Protein AF-A0A1E1F573-F1 (afdb_monomer)

Structure (mmCIF, N/CA/C/O backbone):
data_AF-A0A1E1F573-F1
#
_entry.id   AF-A0A1E1F573-F1
#
loop_
_atom_site.group_PDB
_atom_site.id
_atom_site.type_symbol
_atom_site.label_atom_id
_atom_site.label_alt_id
_atom_site.label_comp_id
_atom_site.label_asym_id
_atom_site.label_entity_id
_atom_site.label_seq_id
_atom_site.pdbx_PDB_ins_code
_atom_site.Cartn_x
_atom_site.Cartn_y
_atom_site.Cartn_z
_atom_site.occupancy
_atom_site.B_iso_or_equiv
_atom_site.auth_seq_id
_atom_site.auth_comp_id
_atom_site.auth_asym_id
_atom_site.auth_atom_id
_atom_site.pdbx_PDB_model_num
ATOM 1 N N . MET A 1 1 ? -16.564 -33.283 19.453 1.00 33.72 1 MET A N 1
ATOM 2 C CA . MET A 1 1 ? -17.433 -32.110 19.234 1.00 33.72 1 MET A CA 1
ATOM 3 C C . MET A 1 1 ? -16.568 -30.907 18.906 1.00 33.72 1 MET A C 1
ATOM 5 O O . MET A 1 1 ? -15.813 -30.477 19.761 1.00 33.72 1 MET A O 1
ATOM 9 N N . ALA A 1 2 ? -16.655 -30.394 17.681 1.00 28.02 2 ALA A N 1
ATOM 10 C CA . ALA A 1 2 ? -16.156 -29.069 17.325 1.00 28.02 2 ALA A CA 1
ATOM 11 C C . ALA A 1 2 ? -17.206 -28.445 16.401 1.00 28.02 2 ALA A C 1
ATOM 13 O O . ALA A 1 2 ? -17.352 -28.827 15.241 1.00 28.02 2 ALA A O 1
ATOM 14 N N . THR A 1 3 ? -18.026 -27.571 16.973 1.00 26.84 3 THR A N 1
ATOM 15 C CA . THR A 1 3 ? -19.117 -26.887 16.281 1.00 26.84 3 THR A CA 1
ATOM 16 C C . THR A 1 3 ? -18.515 -25.861 15.330 1.00 26.84 3 THR A C 1
ATOM 18 O O . THR A 1 3 ? -17.993 -24.832 15.757 1.00 26.84 3 THR A O 1
ATOM 21 N N . ILE A 1 4 ? -18.566 -26.146 14.029 1.00 36.62 4 ILE A N 1
ATOM 22 C CA . ILE A 1 4 ? -18.167 -25.206 12.981 1.00 36.62 4 ILE A CA 1
ATOM 23 C C . ILE A 1 4 ? -19.230 -24.105 12.925 1.00 36.62 4 ILE A C 1
ATOM 25 O O . ILE A 1 4 ? -20.265 -24.223 12.267 1.00 36.62 4 ILE A O 1
ATOM 29 N N . GLN A 1 5 ? -18.975 -23.019 13.653 1.00 33.78 5 GLN A N 1
ATOM 30 C CA . GLN A 1 5 ? -19.749 -21.789 13.582 1.00 33.78 5 GLN A CA 1
ATOM 31 C C . GLN A 1 5 ? -19.564 -21.200 12.174 1.00 33.78 5 GLN A C 1
ATOM 33 O O . GLN A 1 5 ? -18.527 -20.606 11.873 1.00 33.78 5 GLN A O 1
ATOM 38 N N . LYS A 1 6 ? -20.562 -21.353 11.291 1.00 37.41 6 LYS A N 1
ATOM 39 C CA . LYS A 1 6 ? -20.643 -20.625 10.013 1.00 37.41 6 LYS A CA 1
ATOM 40 C C . LYS A 1 6 ? -20.713 -19.121 10.303 1.00 37.41 6 LYS A C 1
ATOM 42 O O . LYS A 1 6 ? -21.791 -18.530 10.342 1.00 37.41 6 LYS A O 1
ATOM 47 N N . ARG A 1 7 ? -19.560 -18.474 10.496 1.00 38.72 7 ARG A N 1
ATOM 48 C CA . ARG A 1 7 ? -19.454 -17.025 10.334 1.00 38.72 7 ARG A CA 1
ATOM 49 C C . ARG A 1 7 ? -19.804 -16.753 8.877 1.00 38.72 7 ARG A C 1
ATOM 51 O O . ARG A 1 7 ? -19.128 -17.254 7.983 1.00 38.72 7 ARG A O 1
ATOM 58 N N . LYS A 1 8 ? -20.900 -16.029 8.638 1.00 38.41 8 LYS A N 1
ATOM 59 C CA . LYS A 1 8 ? -21.255 -15.484 7.324 1.00 38.41 8 LYS A CA 1
ATOM 60 C C . LYS A 1 8 ? -20.076 -14.620 6.860 1.00 38.41 8 LYS A C 1
ATOM 62 O O . LYS A 1 8 ? -20.028 -13.442 7.199 1.00 38.41 8 LYS A O 1
ATOM 67 N N . LYS A 1 9 ? -19.086 -15.208 6.180 1.00 42.34 9 LYS A N 1
ATOM 68 C CA . LYS A 1 9 ? -17.946 -14.470 5.635 1.00 42.34 9 LYS A CA 1
ATOM 69 C C . LYS A 1 9 ? -18.492 -13.590 4.523 1.00 42.34 9 LYS A C 1
ATOM 71 O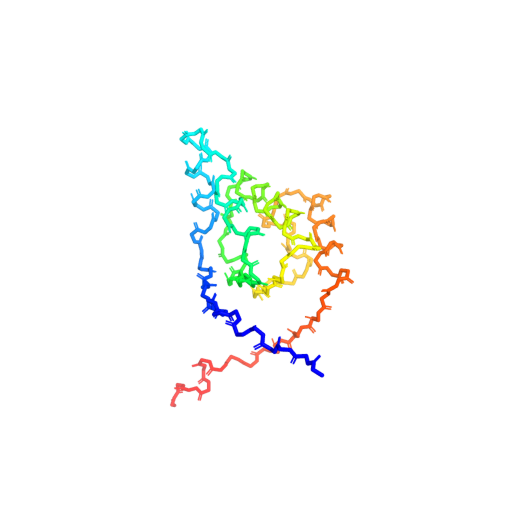 O . LYS A 1 9 ? -18.783 -14.059 3.424 1.00 42.34 9 LYS A O 1
ATOM 76 N N . ALA A 1 10 ? -18.725 -12.327 4.854 1.00 40.03 10 ALA A N 1
ATOM 77 C CA . ALA A 1 10 ? -19.031 -11.291 3.892 1.00 40.03 10 ALA A CA 1
ATOM 78 C C . ALA A 1 10 ? -17.757 -11.039 3.076 1.00 40.03 10 ALA A C 1
ATOM 80 O O . ALA A 1 10 ? -16.985 -10.133 3.367 1.00 40.03 10 ALA A O 1
ATOM 81 N N . TRP A 1 11 ? -17.504 -11.879 2.074 1.00 43.09 11 TRP A N 1
ATOM 82 C CA . TRP A 1 11 ? -16.448 -11.637 1.101 1.00 43.09 11 TRP A CA 1
ATOM 83 C C . TRP A 1 11 ? -16.909 -10.511 0.180 1.00 43.09 11 TRP A C 1
ATOM 85 O O . TRP A 1 11 ? -17.552 -10.746 -0.842 1.00 43.09 11 TRP A O 1
ATOM 95 N N . ARG A 1 12 ? -16.668 -9.261 0.572 1.00 40.84 12 ARG A N 1
ATOM 96 C CA . ARG A 1 12 ? -16.863 -8.126 -0.330 1.00 40.84 12 ARG A CA 1
ATOM 97 C C . ARG A 1 12 ? -16.030 -6.943 0.124 1.00 40.84 12 ARG A C 1
ATOM 99 O O . ARG A 1 12 ? -16.387 -6.356 1.131 1.00 40.84 12 ARG A O 1
ATOM 106 N N . VAL A 1 13 ? -15.005 -6.583 -0.655 1.00 45.28 13 VAL A N 1
ATOM 107 C CA . VAL A 1 13 ? -14.796 -5.244 -1.249 1.00 45.28 13 VAL A CA 1
ATOM 108 C C . VAL A 1 13 ? -13.729 -5.356 -2.357 1.00 45.28 13 VAL A C 1
ATOM 110 O O . VAL A 1 13 ? -12.594 -5.738 -2.095 1.00 45.28 13 VAL A O 1
ATOM 113 N N . GLN A 1 14 ? -14.094 -4.974 -3.588 1.00 43.16 14 GLN A N 1
ATOM 114 C CA . GLN A 1 14 ? -13.154 -4.547 -4.634 1.00 43.16 14 GLN A CA 1
ATOM 115 C C . GLN A 1 14 ? -12.726 -3.107 -4.342 1.00 43.16 14 GLN A C 1
ATOM 117 O O . GLN A 1 14 ? -13.587 -2.221 -4.285 1.00 43.16 14 GLN A O 1
ATOM 122 N N . VAL A 1 15 ? -11.425 -2.844 -4.203 1.00 46.31 15 VAL A N 1
ATOM 123 C CA . VAL A 1 15 ? -10.917 -1.473 -4.102 1.00 46.31 15 VAL A CA 1
ATOM 124 C C . VAL A 1 15 ? -10.392 -1.030 -5.462 1.00 46.31 15 VAL A C 1
ATOM 126 O O . VAL A 1 15 ? -9.253 -1.288 -5.827 1.00 46.31 15 VAL A O 1
ATOM 129 N N . ARG A 1 16 ? -11.242 -0.312 -6.204 1.00 57.25 16 ARG A N 1
ATOM 130 C CA . ARG A 1 16 ? -10.804 0.546 -7.317 1.00 57.25 16 ARG A CA 1
ATOM 131 C C . ARG A 1 16 ? -10.199 1.845 -6.781 1.00 57.25 16 ARG A C 1
ATOM 133 O O . ARG A 1 16 ? -10.562 2.247 -5.676 1.00 57.25 16 ARG A O 1
ATOM 140 N N . ARG A 1 17 ? -9.408 2.532 -7.628 1.00 54.12 17 ARG A N 1
ATOM 141 C CA . ARG A 1 17 ? -8.872 3.929 -7.618 1.00 54.12 17 ARG A CA 1
ATOM 142 C C . ARG A 1 17 ? -9.342 4.949 -6.550 1.00 54.12 17 ARG A C 1
ATOM 144 O O . ARG A 1 17 ? -8.611 5.881 -6.249 1.00 54.12 17 ARG A O 1
ATOM 151 N N . LYS A 1 18 ? -10.540 4.823 -5.976 1.00 63.59 18 LYS A N 1
ATOM 152 C CA . LYS A 1 18 ? -11.182 5.760 -5.041 1.00 63.59 18 LYS A CA 1
ATOM 153 C C . LYS A 1 18 ? -10.717 5.689 -3.579 1.00 63.59 18 LYS A C 1
ATOM 155 O O . LYS A 1 18 ? -11.158 6.543 -2.817 1.00 63.59 18 LYS A O 1
ATOM 160 N N . VAL A 1 19 ? -9.896 4.725 -3.138 1.00 72.88 19 VAL A N 1
ATOM 161 C CA . VAL A 1 19 ? -9.491 4.683 -1.710 1.00 72.88 19 VAL A CA 1
ATOM 162 C C . VAL A 1 19 ? -8.651 5.887 -1.322 1.00 72.88 19 VAL A C 1
ATOM 164 O O . VAL A 1 19 ? -8.958 6.511 -0.313 1.00 72.88 19 VAL A O 1
ATOM 167 N N . VAL A 1 20 ? -7.673 6.273 -2.141 1.00 73.31 20 VAL A N 1
ATOM 168 C CA . VAL A 1 20 ? -6.851 7.453 -1.849 1.00 73.31 20 VAL A CA 1
ATOM 169 C C . VAL A 1 20 ? -7.709 8.718 -1.848 1.00 73.31 20 VAL A C 1
ATOM 171 O O . VAL A 1 20 ? -7.708 9.444 -0.862 1.00 73.31 20 VAL A O 1
ATOM 174 N N . THR A 1 21 ? -8.562 8.901 -2.861 1.00 75.06 21 THR A N 1
ATOM 175 C CA . THR A 1 21 ? -9.515 10.023 -2.912 1.00 75.06 21 THR A CA 1
ATOM 176 C C . THR A 1 21 ? -10.437 10.066 -1.690 1.00 75.06 21 THR A C 1
ATOM 178 O O . THR A 1 21 ? -10.735 11.135 -1.172 1.00 75.06 21 THR A O 1
ATOM 181 N N . ARG A 1 22 ? -10.896 8.909 -1.198 1.00 76.81 22 ARG A N 1
ATOM 182 C CA . ARG A 1 22 ? -11.771 8.835 -0.021 1.00 76.81 22 ARG A CA 1
ATOM 183 C C . ARG A 1 22 ? -11.018 9.089 1.286 1.00 76.81 22 ARG A C 1
ATOM 185 O O . ARG A 1 22 ? -11.595 9.691 2.184 1.00 76.81 22 ARG A O 1
ATOM 192 N N . LEU A 1 23 ? -9.760 8.659 1.394 1.00 75.31 23 LEU A N 1
ATOM 193 C CA . LEU A 1 23 ? -8.888 8.987 2.527 1.00 75.31 23 LEU A CA 1
ATOM 194 C C . LEU A 1 23 ? -8.593 10.489 2.575 1.00 75.31 23 LEU A C 1
ATOM 196 O O . LEU A 1 23 ? -8.616 11.078 3.655 1.00 75.31 23 LEU A O 1
ATOM 200 N N . GLU A 1 24 ? -8.352 11.110 1.421 1.00 76.62 24 GLU A N 1
ATOM 201 C CA . GLU A 1 24 ? -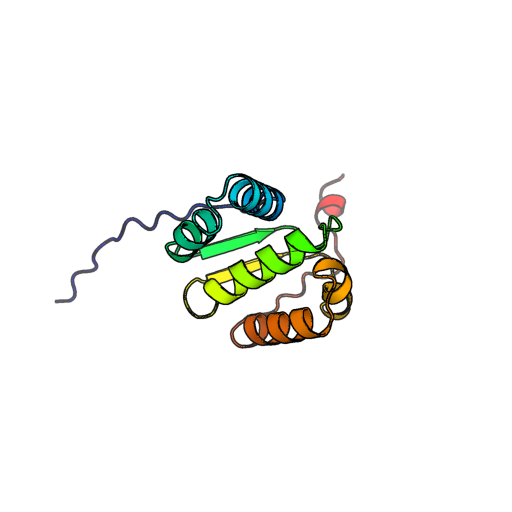8.153 12.557 1.309 1.00 76.62 24 GLU A CA 1
ATOM 202 C C . GLU A 1 24 ? -9.428 13.317 1.682 1.00 76.62 24 GLU A C 1
ATOM 204 O O . GLU A 1 24 ? -9.367 14.250 2.480 1.00 76.62 24 GLU A O 1
ATOM 209 N N . GLU A 1 25 ? -10.591 12.868 1.201 1.00 81.56 25 GLU A N 1
ATOM 210 C CA . GLU A 1 25 ? -11.883 13.453 1.566 1.00 81.56 25 GLU A CA 1
ATOM 211 C C . GLU A 1 2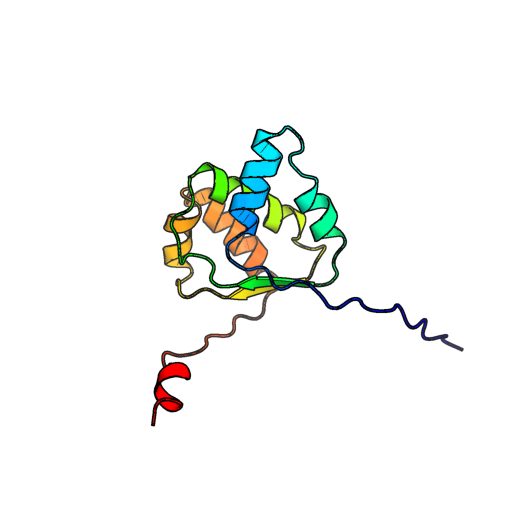5 ? -12.159 13.342 3.071 1.00 81.56 25 GLU A C 1
ATOM 213 O O . GLU A 1 25 ? -12.520 14.333 3.701 1.00 81.56 25 GLU A O 1
ATOM 218 N N . GLU A 1 26 ? -11.947 12.166 3.675 1.00 80.50 26 GLU A N 1
ATOM 219 C CA . GLU A 1 26 ? -12.119 11.970 5.122 1.00 80.50 26 GLU A CA 1
ATOM 220 C C . GLU A 1 26 ? -11.183 12.853 5.944 1.00 80.50 26 GLU A C 1
ATOM 222 O O . GLU A 1 26 ? -11.593 13.428 6.955 1.00 80.50 26 GLU A O 1
ATOM 227 N N . THR A 1 27 ? -9.932 12.967 5.505 1.00 78.81 27 THR A N 1
ATOM 228 C CA . THR A 1 27 ? -8.950 13.848 6.139 1.00 78.81 27 THR A CA 1
ATOM 229 C C . THR A 1 27 ? -9.396 15.306 6.034 1.00 78.81 27 THR A C 1
ATOM 231 O O . THR A 1 27 ? -9.350 16.027 7.029 1.00 78.81 27 THR A O 1
ATOM 234 N N . ARG A 1 28 ? -9.919 15.724 4.874 1.00 79.00 28 ARG A N 1
ATOM 235 C CA . ARG A 1 28 ? -10.419 17.085 4.630 1.00 79.00 28 ARG A CA 1
ATOM 236 C C . ARG A 1 28 ? -11.622 17.450 5.503 1.00 79.00 28 ARG A C 1
ATOM 238 O O . ARG A 1 28 ? -11.700 18.579 5.972 1.00 79.00 28 ARG A O 1
ATOM 245 N N . ILE A 1 29 ? -12.537 16.512 5.754 1.00 82.94 29 ILE A N 1
ATOM 246 C CA . ILE A 1 29 ? -13.715 16.723 6.621 1.00 82.94 29 ILE A CA 1
ATOM 247 C C . ILE A 1 29 ? -13.424 16.503 8.120 1.00 82.94 29 ILE A C 1
ATOM 249 O O . ILE A 1 29 ? -14.356 16.470 8.923 1.00 82.94 29 ILE A O 1
ATOM 253 N N . GLY A 1 30 ? -12.158 16.292 8.508 1.00 77.00 30 GLY A N 1
ATOM 254 C CA . GLY A 1 30 ? -11.751 16.070 9.901 1.00 77.00 30 GLY A CA 1
ATOM 255 C C . GLY A 1 30 ? -12.144 14.704 10.482 1.00 77.00 30 GLY A C 1
ATOM 256 O O . GLY A 1 30 ? -12.035 14.497 11.686 1.00 77.00 30 GLY A O 1
ATOM 257 N N . LYS A 1 31 ? -12.588 13.752 9.648 1.00 75.69 31 LYS A N 1
ATOM 258 C CA . LYS A 1 31 ? -12.966 12.378 10.046 1.00 75.69 31 LYS A CA 1
ATOM 259 C C . LYS A 1 31 ? -11.911 11.337 9.663 1.00 75.69 31 LYS A C 1
ATOM 261 O O . LYS A 1 31 ? -12.235 10.159 9.473 1.00 75.69 31 LYS A O 1
ATOM 266 N N . GLY A 1 32 ? -10.659 11.776 9.534 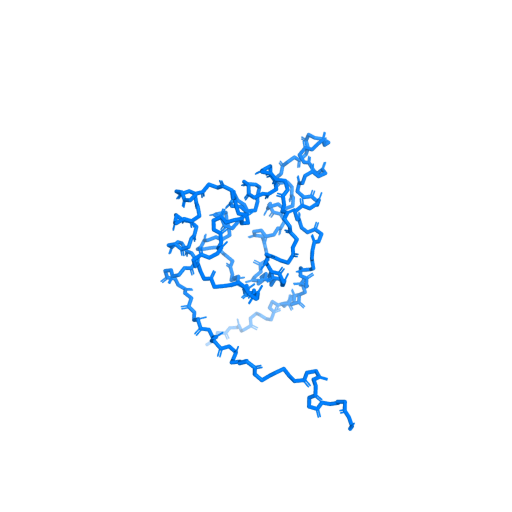1.00 75.44 32 GLY A N 1
ATOM 267 C CA . GLY A 1 32 ? -9.536 10.938 9.135 1.00 75.44 32 GLY A CA 1
ATOM 268 C C . GLY A 1 32 ? -9.450 9.657 9.968 1.00 75.44 32 GLY A C 1
ATOM 269 O O . GLY A 1 32 ? -9.513 9.684 11.194 1.00 75.44 32 GLY A O 1
ATOM 270 N N . GLY A 1 33 ? -9.319 8.518 9.288 1.00 75.12 33 GLY A N 1
ATOM 271 C CA . GLY A 1 33 ? -9.138 7.214 9.929 1.00 75.12 33 GLY A CA 1
ATOM 272 C C . GLY A 1 33 ? -10.413 6.391 10.118 1.00 75.12 33 GLY A C 1
ATOM 273 O O . GLY A 1 33 ? -10.299 5.226 10.502 1.00 75.12 33 GLY A O 1
ATOM 274 N N . THR A 1 34 ? -11.594 6.922 9.785 1.00 81.75 34 THR A N 1
ATOM 275 C CA . THR A 1 34 ? -12.849 6.149 9.801 1.00 81.75 34 THR A CA 1
ATOM 276 C C . THR A 1 34 ? -12.789 5.006 8.790 1.00 81.75 34 THR A C 1
ATOM 278 O O . THR A 1 34 ? -13.051 3.853 9.141 1.00 81.75 34 THR A O 1
ATOM 281 N N . LEU A 1 3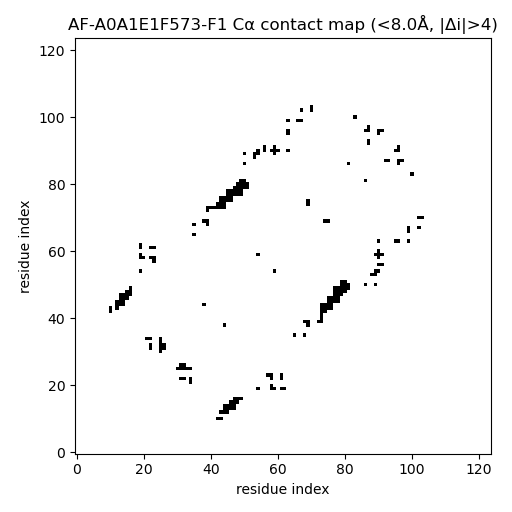5 ? -12.354 5.291 7.560 1.00 79.81 35 LEU A N 1
ATOM 282 C CA . LEU A 1 35 ? -12.166 4.282 6.525 1.00 79.81 35 LEU A CA 1
ATOM 283 C C . LEU A 1 35 ? -11.101 3.261 6.924 1.00 79.81 35 LEU A C 1
ATOM 285 O O . LEU A 1 35 ? -11.319 2.067 6.758 1.00 79.81 35 LEU A O 1
ATOM 289 N N . ALA A 1 36 ? -9.980 3.703 7.500 1.00 79.38 36 ALA A N 1
ATOM 290 C CA . ALA A 1 36 ? -8.941 2.789 7.970 1.00 79.38 36 ALA A CA 1
ATOM 291 C C . ALA A 1 36 ? -9.476 1.837 9.051 1.00 79.38 36 ALA A C 1
ATOM 293 O O . ALA A 1 36 ? -9.261 0.634 8.963 1.00 79.38 36 ALA A O 1
ATOM 294 N N . ALA A 1 37 ? -10.242 2.348 10.021 1.00 81.81 37 ALA A N 1
ATOM 295 C CA . ALA A 1 37 ? -10.867 1.528 11.056 1.00 81.81 37 ALA A CA 1
ATOM 296 C C . ALA A 1 37 ? -11.911 0.553 10.489 1.00 81.81 37 ALA A C 1
ATOM 298 O O . ALA A 1 37 ? -12.020 -0.573 10.968 1.00 81.81 37 ALA A O 1
ATOM 299 N N . GLN A 1 38 ? -12.672 0.957 9.467 1.00 81.62 38 GLN A N 1
ATOM 300 C CA . GLN A 1 38 ? -13.601 0.064 8.770 1.00 81.62 38 GLN A CA 1
ATOM 301 C C . GLN A 1 38 ? -12.862 -1.044 8.017 1.00 81.62 38 GLN A C 1
ATOM 303 O O . GLN A 1 38 ? -13.238 -2.209 8.125 1.00 81.62 38 GLN A O 1
ATOM 308 N N . LEU A 1 39 ? -11.802 -0.687 7.290 1.00 80.31 39 LEU A N 1
ATOM 309 C CA . LEU A 1 39 ? -10.995 -1.617 6.506 1.00 80.31 39 LEU A CA 1
ATOM 310 C C . LEU A 1 39 ? -10.258 -2.622 7.401 1.00 80.31 39 LEU A C 1
ATOM 312 O O . LEU A 1 39 ? -10.289 -3.810 7.108 1.00 80.31 39 LEU A O 1
ATOM 316 N N . SER A 1 40 ? -9.711 -2.201 8.545 1.00 81.12 40 SER A N 1
ATOM 317 C CA . SER A 1 40 ? -9.075 -3.108 9.517 1.00 81.12 40 SER A CA 1
ATOM 318 C C . SER A 1 40 ? -10.023 -4.142 10.143 1.00 81.12 40 SER A C 1
ATOM 320 O O . SER A 1 40 ? -9.559 -5.037 10.842 1.00 81.12 40 SER A O 1
ATOM 322 N N . ARG A 1 41 ? -11.345 -4.023 9.953 1.00 81.38 41 ARG A N 1
ATOM 323 C CA . ARG A 1 41 ? -12.332 -5.024 10.403 1.00 81.38 41 ARG A CA 1
ATOM 324 C C . ARG A 1 41 ? -12.678 -6.045 9.319 1.00 81.38 41 ARG A C 1
ATOM 326 O O . ARG A 1 41 ? -13.488 -6.932 9.580 1.00 81.38 41 ARG A O 1
ATOM 333 N N . LEU A 1 42 ? -12.135 -5.888 8.113 1.00 80.75 42 LEU A N 1
ATOM 334 C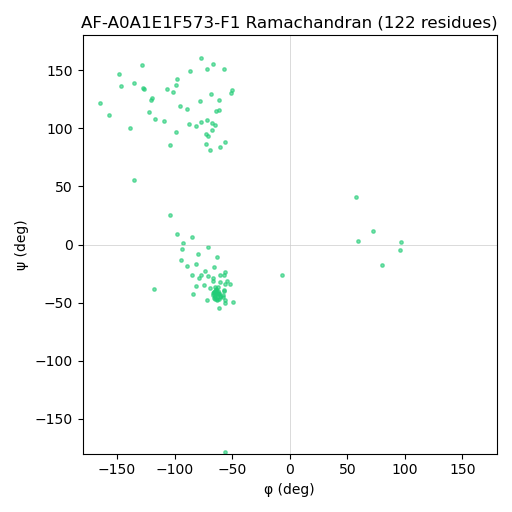 CA . LEU A 1 42 ? -12.330 -6.820 7.011 1.00 80.75 42 LEU A CA 1
ATOM 335 C C . LEU A 1 42 ? -11.297 -7.946 7.080 1.00 80.75 42 LEU A C 1
ATOM 337 O O . LEU A 1 42 ? -10.161 -7.738 7.504 1.00 80.75 42 LEU A O 1
ATOM 341 N N . ASP A 1 43 ? -11.702 -9.123 6.607 1.00 81.50 43 ASP A N 1
ATOM 342 C CA . ASP A 1 43 ? -10.824 -10.294 6.521 1.00 81.50 43 ASP A CA 1
ATOM 343 C C . ASP A 1 43 ? -9.878 -10.215 5.303 1.00 81.50 43 ASP A C 1
ATOM 345 O O . ASP A 1 43 ? -8.775 -10.755 5.336 1.00 81.50 43 ASP A O 1
ATOM 349 N N . LEU A 1 44 ? -10.302 -9.540 4.224 1.00 82.12 44 LEU A N 1
ATOM 350 C CA . LEU A 1 44 ? -9.562 -9.424 2.965 1.00 82.12 44 LEU A CA 1
ATOM 351 C C . LEU A 1 44 ? -9.800 -8.063 2.304 1.00 82.12 44 LEU A C 1
ATOM 353 O O . LEU A 1 44 ? -10.943 -7.613 2.182 1.00 82.12 44 LEU A O 1
ATOM 357 N N . ILE A 1 45 ? -8.725 -7.451 1.813 1.00 84.06 45 ILE A N 1
ATOM 358 C CA . ILE A 1 45 ? -8.743 -6.218 1.023 1.00 84.06 45 ILE A CA 1
ATOM 359 C C . ILE A 1 45 ? -7.969 -6.447 -0.273 1.00 84.06 45 ILE A C 1
ATOM 361 O O . ILE A 1 45 ? -6.871 -6.988 -0.250 1.00 84.06 45 ILE A O 1
ATOM 365 N N . VAL A 1 46 ? -8.525 -6.007 -1.402 1.00 83.50 46 VAL A N 1
ATOM 366 C CA . VAL A 1 46 ? -7.862 -6.082 -2.713 1.00 83.50 46 VAL A CA 1
ATOM 367 C C . VAL A 1 46 ? -7.632 -4.674 -3.236 1.00 83.50 46 VAL A C 1
ATOM 369 O O . VAL A 1 46 ? -8.603 -4.027 -3.618 1.00 83.50 46 VAL A O 1
ATOM 372 N N . LEU A 1 47 ? -6.380 -4.217 -3.244 1.00 81.75 47 LEU A N 1
ATOM 373 C CA . LEU A 1 47 ? -5.918 -2.965 -3.840 1.00 81.75 47 LEU A CA 1
ATOM 374 C C . LEU A 1 47 ? -5.584 -3.207 -5.314 1.00 81.75 47 LEU A C 1
ATOM 376 O O . LEU A 1 47 ? -4.558 -3.803 -5.626 1.00 81.75 47 LEU A O 1
ATOM 380 N N . ASP A 1 48 ? -6.461 -2.766 -6.210 1.00 81.12 48 ASP A N 1
ATOM 381 C CA . ASP A 1 48 ? -6.310 -2.986 -7.650 1.00 81.12 48 ASP A CA 1
ATOM 382 C C . ASP A 1 48 ? -5.690 -1.764 -8.358 1.00 81.12 48 ASP A C 1
ATOM 384 O O . ASP A 1 48 ? -6.023 -0.622 -8.024 1.00 81.12 48 ASP A O 1
ATOM 388 N N . GLU A 1 49 ? -4.831 -2.004 -9.353 1.00 78.06 49 GLU A N 1
ATOM 389 C CA . GLU A 1 49 ? -4.175 -0.992 -10.204 1.00 78.06 49 GLU A CA 1
ATOM 390 C C . GLU A 1 49 ? -3.336 0.046 -9.426 1.00 78.06 49 GLU A C 1
ATOM 392 O O . GLU A 1 49 ? -3.354 1.248 -9.728 1.00 78.06 49 GLU A O 1
ATOM 397 N N . LEU A 1 50 ? -2.587 -0.391 -8.407 1.00 77.81 50 LEU A N 1
ATOM 398 C CA . LEU A 1 50 ? -1.702 0.500 -7.656 1.00 77.81 50 LEU A CA 1
ATOM 399 C C . LEU A 1 50 ? -0.639 1.098 -8.590 1.00 77.81 50 LEU A C 1
ATOM 401 O O . LEU A 1 50 ? 0.112 0.362 -9.224 1.00 77.81 50 LEU A O 1
ATOM 405 N N . GLY A 1 51 ? -0.558 2.431 -8.642 1.00 68.88 51 GLY A N 1
ATOM 406 C CA . GLY A 1 51 ? 0.467 3.142 -9.411 1.00 68.88 51 GLY A CA 1
ATOM 407 C C . GLY A 1 51 ? 0.062 3.624 -10.807 1.00 68.88 51 GLY A C 1
ATOM 408 O O . GLY A 1 51 ? 0.870 4.254 -11.478 1.00 68.88 51 GLY A O 1
ATOM 409 N N . TYR A 1 52 ? -1.188 3.416 -11.234 1.00 64.88 52 TYR A N 1
ATOM 410 C CA . TYR A 1 52 ? -1.656 3.902 -12.542 1.00 64.88 52 TYR A CA 1
ATOM 411 C C . TYR A 1 52 ? -1.881 5.429 -12.610 1.00 64.88 52 TYR A C 1
ATOM 413 O O . TYR A 1 52 ? -1.871 6.016 -13.689 1.00 64.88 52 TYR A O 1
ATOM 421 N N . LEU A 1 53 ? -2.107 6.096 -11.472 1.00 58.16 53 LEU A N 1
ATOM 422 C CA . LEU A 1 53 ? -2.255 7.553 -11.391 1.00 58.16 53 LEU A CA 1
ATOM 423 C C . LEU A 1 53 ? -1.284 8.111 -10.346 1.00 58.16 53 LEU A C 1
ATOM 425 O O . LEU A 1 53 ? -1.239 7.568 -9.239 1.00 58.16 53 LEU A O 1
ATOM 429 N N . PRO A 1 54 ? -0.548 9.197 -10.649 1.00 58.66 54 PRO A N 1
ATOM 430 C CA . PRO A 1 54 ? 0.285 9.860 -9.659 1.00 58.66 54 PRO A CA 1
ATOM 431 C C . PRO A 1 54 ? -0.623 10.430 -8.567 1.00 58.66 54 PRO A C 1
ATOM 433 O O . PRO A 1 54 ? -1.457 11.302 -8.820 1.00 58.66 54 PRO A O 1
ATOM 436 N N . PHE A 1 55 ? -0.500 9.906 -7.349 1.00 64.12 55 PHE A N 1
ATOM 437 C CA . PHE A 1 55 ? -1.189 10.479 -6.201 1.00 64.12 55 PHE A CA 1
ATOM 438 C C . PHE A 1 55 ? -0.535 11.813 -5.829 1.00 64.12 55 PHE A C 1
ATOM 440 O O . PHE A 1 55 ? 0.670 12.004 -6.003 1.00 64.12 55 PHE A O 1
ATOM 447 N N . ALA A 1 56 ? -1.313 12.735 -5.259 1.00 67.50 56 ALA A N 1
ATOM 448 C CA . ALA A 1 56 ? -0.715 13.830 -4.507 1.00 67.50 56 ALA A CA 1
ATOM 449 C C . ALA A 1 56 ? 0.151 13.240 -3.377 1.00 67.50 56 ALA A C 1
ATOM 451 O O . ALA A 1 56 ? -0.148 12.161 -2.858 1.00 67.50 56 ALA A O 1
ATOM 452 N N . ARG A 1 57 ? 1.214 13.942 -2.960 1.00 70.69 57 ARG A N 1
ATOM 453 C CA . ARG A 1 57 ? 2.116 13.474 -1.885 1.00 70.69 57 ARG A CA 1
ATOM 454 C C . ARG A 1 57 ? 1.345 13.083 -0.608 1.00 70.69 57 ARG A C 1
ATOM 456 O O . ARG A 1 57 ? 1.713 12.120 0.059 1.00 70.69 57 ARG A O 1
ATOM 463 N N . SER A 1 58 ? 0.244 13.780 -0.316 1.00 75.31 58 SER A N 1
ATOM 464 C CA . SER A 1 58 ? -0.716 13.453 0.749 1.00 75.31 58 SER A CA 1
ATOM 465 C C . SER A 1 58 ? -1.328 12.059 0.602 1.00 75.31 58 SER A C 1
ATOM 467 O O . SER A 1 58 ? -1.402 11.301 1.568 1.00 75.31 58 SER A O 1
ATOM 469 N N . GLY A 1 59 ? -1.743 11.696 -0.609 1.00 75.38 59 GLY A N 1
ATOM 470 C CA . GLY A 1 59 ? -2.382 10.423 -0.910 1.00 75.38 59 GLY A CA 1
ATOM 471 C C . GLY A 1 59 ? -1.462 9.223 -0.688 1.00 75.38 59 GLY A C 1
ATOM 472 O O . GLY A 1 59 ? -1.889 8.226 -0.104 1.00 75.38 59 GLY A O 1
ATOM 473 N N . GLY A 1 60 ? -0.185 9.346 -1.065 1.00 78.44 60 GLY A N 1
ATOM 474 C CA . GLY A 1 60 ? 0.834 8.323 -0.804 1.00 78.44 60 GLY A CA 1
ATOM 475 C C . GLY A 1 60 ? 1.031 8.061 0.693 1.00 78.44 60 GLY A C 1
ATOM 476 O O . GLY A 1 60 ? 1.007 6.912 1.133 1.00 78.44 60 GLY A O 1
ATOM 477 N N . GLN A 1 61 ? 1.124 9.122 1.501 1.00 81.75 61 GLN A N 1
ATOM 478 C CA . GLN A 1 61 ? 1.254 9.014 2.961 1.00 81.75 61 GLN A CA 1
ATOM 479 C C . GLN A 1 61 ? 0.020 8.379 3.620 1.00 81.75 61 GLN A C 1
ATOM 481 O O . GLN A 1 61 ? 0.147 7.552 4.526 1.00 81.75 61 GLN A O 1
ATOM 486 N N . LEU A 1 62 ? -1.182 8.728 3.154 1.00 81.69 62 LEU A N 1
ATOM 487 C CA . LEU A 1 62 ? -2.428 8.141 3.651 1.00 81.69 62 LEU A CA 1
ATOM 488 C C . LEU A 1 62 ? -2.522 6.649 3.316 1.00 81.69 62 LEU A C 1
ATOM 490 O O . LEU A 1 62 ? -2.919 5.850 4.167 1.00 81.69 62 LEU A O 1
ATOM 494 N N . LEU A 1 63 ? -2.119 6.262 2.105 1.00 80.81 63 LEU A N 1
ATOM 495 C CA . LEU A 1 63 ? -2.083 4.862 1.695 1.00 80.81 63 LEU A CA 1
ATOM 496 C C . LEU A 1 63 ? -1.040 4.066 2.489 1.00 80.81 63 LEU A C 1
ATOM 498 O O . LEU A 1 63 ? -1.336 2.965 2.950 1.00 80.81 63 LEU A O 1
ATOM 502 N N . PHE A 1 64 ? 0.142 4.643 2.718 1.00 83.88 64 PHE A N 1
ATOM 503 C CA . PHE A 1 64 ? 1.165 4.064 3.587 1.00 83.88 64 PHE A CA 1
ATOM 504 C C . PHE A 1 64 ? 0.623 3.793 4.994 1.00 83.88 64 PHE A C 1
ATOM 506 O O . PHE A 1 64 ? 0.784 2.693 5.530 1.00 83.88 64 PHE A O 1
ATOM 513 N N . HIS A 1 65 ? -0.058 4.777 5.587 1.00 84.50 65 HIS A N 1
ATOM 514 C CA . HIS A 1 65 ? -0.644 4.637 6.916 1.00 84.50 65 HIS A CA 1
ATOM 515 C C . HIS A 1 65 ? -1.741 3.565 6.950 1.00 84.50 65 HIS A C 1
ATOM 517 O O . HIS A 1 65 ? -1.824 2.797 7.909 1.00 84.50 65 HIS A O 1
ATOM 523 N N . LEU A 1 66 ? -2.564 3.488 5.899 1.00 84.94 66 LEU A N 1
ATOM 524 C CA . LEU A 1 66 ? -3.584 2.454 5.763 1.00 84.94 66 LEU A CA 1
ATOM 525 C C . LEU A 1 66 ? -2.953 1.059 5.718 1.00 84.94 66 LEU A C 1
ATOM 527 O O . LEU A 1 66 ? -3.302 0.222 6.543 1.00 84.94 66 LEU A O 1
ATOM 531 N N . ILE A 1 67 ? -2.012 0.810 4.805 1.00 84.94 67 ILE A N 1
ATOM 532 C CA . ILE A 1 67 ? -1.380 -0.511 4.662 1.00 84.94 67 ILE A CA 1
ATOM 533 C C . ILE A 1 67 ? -0.631 -0.889 5.944 1.00 84.94 67 ILE A C 1
ATOM 535 O O . ILE A 1 67 ? -0.768 -2.011 6.420 1.00 84.94 67 ILE A O 1
ATOM 539 N N . SER A 1 68 ? 0.061 0.063 6.575 1.00 85.69 68 SER A N 1
ATOM 540 C CA . SER A 1 68 ? 0.735 -0.166 7.861 1.00 85.69 68 SER A CA 1
ATOM 541 C C . SER A 1 68 ? -0.232 -0.564 8.983 1.00 85.69 68 SER A C 1
ATOM 543 O O . SER A 1 68 ? 0.141 -1.327 9.866 1.00 85.69 68 SER A O 1
ATOM 545 N N . LYS A 1 69 ? -1.480 -0.072 8.967 1.00 85.38 69 LYS A N 1
ATOM 546 C CA . LYS A 1 69 ? -2.531 -0.484 9.917 1.00 85.38 69 LYS A CA 1
ATOM 547 C C . LYS A 1 69 ? -3.144 -1.848 9.603 1.00 85.38 69 LYS A C 1
ATOM 549 O O . LYS A 1 69 ? -3.708 -2.469 10.503 1.00 85.38 69 LYS A O 1
ATOM 554 N N . LEU A 1 70 ? -3.114 -2.260 8.339 1.00 84.00 70 LEU A N 1
ATOM 555 C CA . LEU A 1 70 ? -3.635 -3.549 7.878 1.00 84.00 70 LEU A CA 1
ATOM 556 C C . LEU A 1 70 ? -2.608 -4.673 8.032 1.00 84.00 70 LEU A C 1
ATOM 558 O O . LEU A 1 70 ? -3.002 -5.827 8.189 1.00 84.00 70 LEU A O 1
ATOM 562 N N . TYR A 1 71 ? -1.319 -4.330 8.020 1.00 84.88 71 TYR A N 1
ATOM 563 C CA . TYR A 1 71 ? -0.215 -5.250 8.257 1.00 84.88 71 TYR A CA 1
ATOM 564 C C . TYR A 1 71 ? -0.446 -6.076 9.536 1.00 84.88 71 TYR A C 1
ATOM 566 O O . TYR A 1 71 ? -0.881 -5.541 10.558 1.00 84.88 71 TYR A O 1
ATOM 574 N N . GLU A 1 72 ? -0.231 -7.392 9.437 1.00 80.88 72 GLU A N 1
ATOM 575 C CA . GLU A 1 72 ? -0.486 -8.409 10.479 1.00 80.88 72 GLU A CA 1
ATOM 576 C C . GLU A 1 72 ? -1.939 -8.533 10.985 1.00 80.88 72 GLU A C 1
ATOM 578 O O . GLU A 1 72 ? -2.217 -9.339 11.873 1.00 80.88 72 GLU A O 1
ATOM 583 N N . ARG A 1 73 ? -2.898 -7.782 10.425 1.00 83.88 73 ARG A N 1
ATOM 584 C CA . ARG A 1 73 ? -4.310 -7.801 10.860 1.00 83.88 73 ARG A CA 1
ATOM 585 C C . ARG A 1 73 ? -5.285 -8.270 9.788 1.00 83.88 73 ARG A C 1
ATOM 587 O O . ARG A 1 73 ? -6.245 -8.964 10.111 1.00 83.88 73 ARG A O 1
ATOM 594 N N . THR A 1 74 ? -5.052 -7.892 8.535 1.00 83.44 74 THR A N 1
ATOM 595 C CA . THR A 1 74 ? -5.952 -8.150 7.405 1.00 83.44 74 THR A CA 1
ATOM 596 C C . THR A 1 74 ? -5.143 -8.648 6.213 1.00 83.44 74 THR A C 1
ATOM 598 O O . THR A 1 74 ? -4.082 -8.102 5.918 1.00 83.44 74 THR A O 1
ATOM 601 N N . SER A 1 75 ? -5.648 -9.649 5.487 1.00 85.31 75 SER A N 1
ATOM 602 C CA . SER A 1 75 ? -5.021 -10.078 4.235 1.00 85.31 75 SER A CA 1
ATOM 603 C C . SER A 1 75 ? -5.183 -8.994 3.169 1.00 85.31 75 SER A C 1
ATOM 605 O O . SER A 1 75 ? -6.293 -8.509 2.934 1.00 85.31 75 SER A O 1
ATOM 607 N N . VAL A 1 76 ? -4.087 -8.617 2.511 1.00 86.25 76 VAL A N 1
ATOM 608 C CA . VAL A 1 76 ? -4.086 -7.596 1.458 1.00 86.25 76 VAL A CA 1
ATOM 609 C C . VAL A 1 76 ? -3.567 -8.209 0.165 1.00 86.25 76 VAL A C 1
ATOM 611 O O . VAL A 1 76 ? -2.462 -8.736 0.127 1.00 86.25 76 VAL A O 1
ATOM 614 N N . ILE A 1 77 ? -4.359 -8.120 -0.898 1.00 87.50 77 ILE A N 1
ATOM 615 C CA . ILE A 1 77 ? -3.933 -8.423 -2.265 1.00 87.50 77 ILE A CA 1
ATOM 616 C C . ILE A 1 77 ? -3.664 -7.093 -2.953 1.00 87.50 77 ILE A C 1
ATOM 618 O O . ILE A 1 77 ? -4.504 -6.197 -2.893 1.00 87.50 77 ILE A O 1
ATOM 622 N N . ILE A 1 78 ? -2.514 -6.963 -3.604 1.00 85.75 78 ILE A N 1
ATOM 623 C CA . ILE A 1 78 ? -2.150 -5.772 -4.370 1.00 85.75 78 ILE A CA 1
ATOM 624 C C . ILE A 1 78 ? -1.924 -6.197 -5.814 1.00 85.75 78 ILE A C 1
ATOM 626 O O . ILE A 1 78 ? -1.130 -7.097 -6.070 1.00 85.75 78 ILE A O 1
ATOM 630 N N . THR A 1 79 ? -2.607 -5.549 -6.754 1.00 85.06 79 THR A N 1
ATOM 631 C CA . THR A 1 79 ? -2.282 -5.643 -8.179 1.00 85.06 79 THR A CA 1
ATOM 632 C C . THR A 1 79 ? -1.640 -4.326 -8.601 1.00 85.06 79 THR A C 1
ATOM 634 O O . THR A 1 79 ? -2.087 -3.232 -8.240 1.00 85.06 79 THR A O 1
ATOM 637 N N . THR A 1 80 ? -0.543 -4.417 -9.337 1.00 83.31 80 THR A N 1
ATOM 638 C CA . THR A 1 80 ? 0.181 -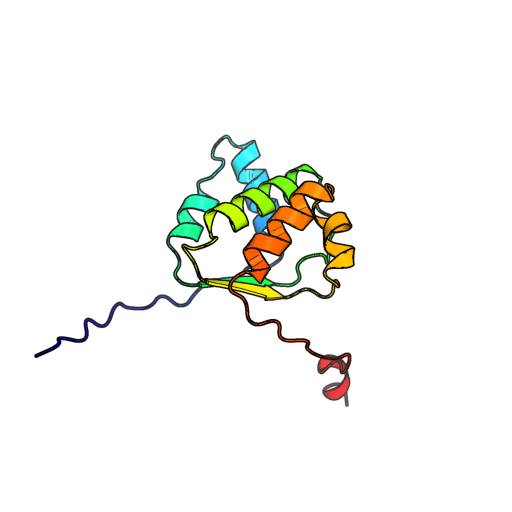3.257 -9.846 1.00 83.31 80 THR A CA 1
ATOM 639 C C . THR A 1 80 ? 0.817 -3.617 -11.176 1.00 83.31 80 THR A C 1
ATOM 641 O O . THR A 1 80 ? 1.192 -4.764 -11.404 1.00 83.31 80 THR A O 1
ATOM 644 N N . ASN A 1 81 ? 0.902 -2.635 -12.065 1.00 81.31 81 ASN A N 1
ATOM 645 C CA . ASN A 1 81 ? 1.689 -2.719 -13.290 1.00 81.31 81 ASN A CA 1
ATOM 646 C C . ASN A 1 81 ? 3.110 -2.164 -13.104 1.00 81.31 81 ASN A C 1
ATOM 648 O O . ASN A 1 81 ? 3.849 -2.091 -14.080 1.00 81.31 81 ASN A O 1
ATOM 652 N N . LEU A 1 82 ? 3.456 -1.722 -11.892 1.00 82.25 82 LEU A N 1
ATOM 653 C CA . LEU A 1 82 ? 4.750 -1.150 -11.559 1.00 82.25 82 LEU A CA 1
ATOM 654 C C . LEU A 1 82 ? 5.645 -2.196 -10.906 1.00 82.25 82 LEU A C 1
ATOM 656 O O . LEU A 1 82 ? 5.223 -2.908 -9.990 1.00 82.25 82 LEU A O 1
ATOM 660 N N . ALA A 1 83 ? 6.909 -2.221 -11.314 1.00 83.38 83 ALA A N 1
ATOM 661 C CA . ALA A 1 83 ? 7.925 -2.976 -10.599 1.00 83.38 83 ALA A CA 1
ATOM 662 C C . ALA A 1 83 ? 8.159 -2.362 -9.208 1.0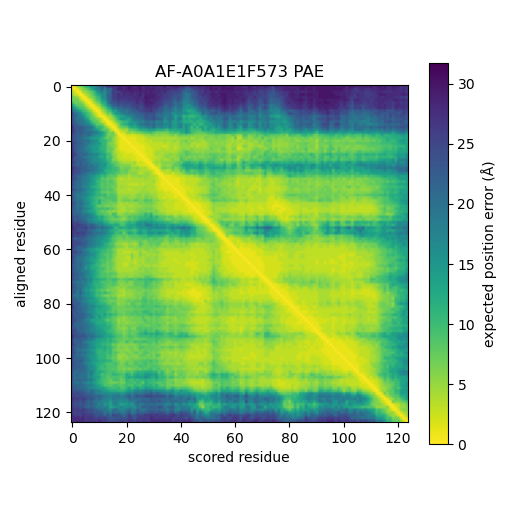0 83.38 83 ALA A C 1
ATOM 664 O O . ALA A 1 83 ? 7.976 -1.161 -9.007 1.00 83.38 83 ALA A O 1
ATOM 665 N N . PHE A 1 84 ? 8.640 -3.149 -8.240 1.00 83.00 84 PHE A N 1
ATOM 666 C CA . PHE A 1 84 ? 8.921 -2.646 -6.885 1.00 83.00 84 PHE A CA 1
ATOM 667 C C . PHE A 1 84 ? 9.859 -1.425 -6.863 1.00 83.00 84 PHE A C 1
ATOM 669 O O . PHE A 1 84 ? 9.701 -0.541 -6.021 1.00 83.00 84 PHE A O 1
ATOM 676 N N . GLY A 1 85 ? 10.787 -1.326 -7.822 1.00 83.06 85 GLY A N 1
ATOM 677 C CA . GLY A 1 85 ? 11.677 -0.170 -7.977 1.00 83.06 85 GLY A CA 1
ATOM 678 C C . GLY A 1 85 ? 10.969 1.134 -8.369 1.00 83.06 85 GLY A C 1
ATOM 679 O O . GLY A 1 85 ? 11.514 2.212 -8.148 1.00 83.06 85 GLY A O 1
ATOM 680 N N . GLU A 1 86 ? 9.749 1.061 -8.901 1.00 83.69 86 GLU A N 1
ATOM 681 C CA . GLU A 1 86 ? 8.959 2.217 -9.335 1.00 83.69 86 GLU A CA 1
ATOM 682 C C . GLU A 1 86 ? 7.988 2.708 -8.254 1.00 83.69 86 GLU A C 1
ATOM 684 O O . GLU A 1 86 ? 7.487 3.829 -8.334 1.00 83.69 86 GLU A O 1
ATOM 689 N N . TRP A 1 87 ? 7.757 1.935 -7.189 1.00 84.31 87 TRP A N 1
ATOM 690 C CA . TRP A 1 87 ? 6.875 2.335 -6.088 1.00 84.31 87 TRP A CA 1
ATOM 691 C C . TRP A 1 87 ? 7.264 3.670 -5.425 1.00 84.31 87 TRP A C 1
ATOM 693 O O . TRP A 1 87 ? 6.351 4.420 -5.067 1.00 84.31 87 TRP A O 1
ATOM 703 N N . PRO A 1 88 ? 8.556 4.055 -5.302 1.00 84.06 88 PRO A N 1
ATOM 704 C CA . PRO A 1 88 ? 8.924 5.361 -4.759 1.00 84.06 88 PRO A CA 1
ATOM 705 C C . PRO A 1 88 ? 8.314 6.541 -5.521 1.00 84.06 88 PRO A C 1
ATOM 707 O O . PRO A 1 88 ? 8.072 7.587 -4.923 1.00 84.06 88 PRO A O 1
ATOM 710 N N . THR A 1 89 ? 8.006 6.374 -6.812 1.00 79.69 89 THR A N 1
ATOM 711 C CA . THR A 1 89 ? 7.334 7.406 -7.619 1.00 79.69 89 THR A CA 1
ATOM 712 C C . THR A 1 89 ? 5.867 7.601 -7.224 1.00 79.69 89 THR A C 1
ATOM 714 O O . THR A 1 89 ? 5.336 8.702 -7.344 1.00 79.69 89 THR A O 1
ATOM 717 N N . VAL A 1 90 ? 5.227 6.557 -6.689 1.00 78.31 90 VAL A N 1
ATOM 718 C CA . VAL A 1 90 ? 3.818 6.555 -6.268 1.00 78.31 90 VAL A CA 1
ATOM 719 C C . VAL A 1 90 ? 3.657 7.118 -4.858 1.00 78.31 90 VAL A C 1
ATOM 721 O O . VAL A 1 90 ? 2.732 7.884 -4.593 1.00 78.31 90 VAL A O 1
ATOM 724 N N . PHE A 1 91 ? 4.550 6.740 -3.943 1.00 77.38 91 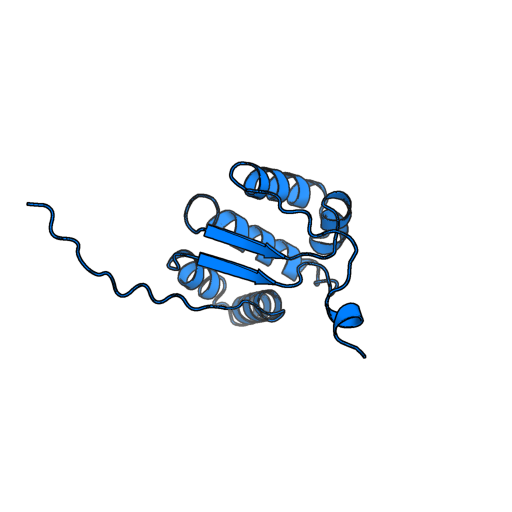PHE A N 1
ATOM 725 C CA . PHE A 1 91 ? 4.496 7.167 -2.540 1.00 77.38 91 PHE A CA 1
ATOM 726 C C . PHE A 1 91 ? 5.259 8.476 -2.281 1.00 77.38 91 PHE A C 1
ATOM 728 O O . PHE A 1 91 ? 5.022 9.139 -1.272 1.00 77.38 91 PHE A O 1
ATOM 735 N N . GLY A 1 92 ? 6.156 8.872 -3.188 1.00 76.00 92 GLY A N 1
ATOM 736 C CA . GLY A 1 92 ? 6.882 10.144 -3.174 1.00 76.00 92 GLY A CA 1
ATOM 737 C C . GLY A 1 92 ? 8.091 10.211 -2.234 1.00 76.00 92 GLY A C 1
ATOM 738 O O . GLY A 1 92 ? 8.933 11.088 -2.416 1.00 76.00 92 GLY A O 1
ATOM 739 N N . ASP A 1 93 ? 8.202 9.309 -1.253 1.00 81.75 93 ASP A N 1
ATOM 740 C CA . ASP A 1 93 ? 9.359 9.189 -0.356 1.00 81.75 93 ASP A CA 1
ATOM 741 C C . ASP A 1 93 ? 9.965 7.773 -0.454 1.00 81.75 93 ASP A C 1
ATOM 743 O O . ASP A 1 93 ? 9.319 6.794 -0.050 1.00 81.75 93 ASP A O 1
ATOM 747 N N . PRO A 1 94 ? 11.206 7.634 -0.959 1.00 83.38 94 PRO A N 1
ATOM 748 C CA . PRO A 1 94 ? 11.886 6.347 -1.058 1.00 83.38 94 PRO A CA 1
ATOM 749 C C . PRO A 1 94 ? 12.015 5.611 0.277 1.00 83.38 94 PRO A C 1
ATOM 751 O O . PRO A 1 94 ? 11.778 4.410 0.317 1.00 83.38 94 PRO A O 1
ATOM 754 N N . LYS A 1 95 ? 12.312 6.303 1.387 1.00 85.81 95 LYS A N 1
ATOM 755 C CA . LYS A 1 95 ? 12.479 5.654 2.701 1.00 85.81 95 LYS A CA 1
ATOM 756 C C . LYS A 1 95 ? 11.160 5.079 3.205 1.00 85.81 95 LYS A C 1
ATOM 758 O O . LYS A 1 95 ? 11.117 3.951 3.694 1.00 85.81 95 LYS A O 1
ATOM 763 N N . MET A 1 96 ? 10.080 5.849 3.060 1.00 84.38 96 MET A N 1
ATOM 764 C CA . MET A 1 96 ? 8.731 5.398 3.409 1.00 84.38 96 MET A CA 1
ATOM 765 C C . MET A 1 96 ? 8.323 4.191 2.563 1.00 84.38 96 MET A C 1
ATOM 767 O O . MET A 1 96 ? 7.780 3.220 3.086 1.00 84.38 96 MET A O 1
ATOM 771 N N . THR A 1 97 ? 8.632 4.241 1.268 1.00 85.06 97 THR A N 1
ATOM 772 C CA . THR A 1 97 ? 8.321 3.165 0.327 1.00 85.06 97 THR A CA 1
ATOM 773 C C . THR A 1 97 ? 9.085 1.895 0.653 1.00 85.06 97 THR A C 1
ATOM 775 O O . THR A 1 97 ? 8.474 0.839 0.723 1.00 85.06 97 THR A O 1
ATOM 778 N N . THR A 1 98 ? 10.390 1.974 0.916 1.00 87.69 98 THR A N 1
ATOM 779 C CA . THR A 1 98 ? 11.184 0.803 1.310 1.00 87.69 98 THR A CA 1
ATOM 780 C C . THR A 1 98 ? 10.617 0.157 2.570 1.00 87.69 98 THR A C 1
ATOM 782 O O . THR A 1 98 ? 10.439 -1.053 2.603 1.00 87.69 98 THR A O 1
ATOM 785 N N . ALA A 1 99 ? 10.245 0.955 3.575 1.00 88.06 99 ALA A N 1
ATOM 786 C CA . ALA A 1 99 ? 9.628 0.430 4.791 1.00 88.06 99 ALA A CA 1
ATOM 787 C C . ALA A 1 99 ? 8.233 -0.176 4.541 1.00 88.06 99 ALA A C 1
ATOM 789 O O . ALA A 1 99 ? 7.784 -1.041 5.289 1.00 88.06 99 ALA A O 1
ATOM 790 N N . LEU A 1 100 ? 7.495 0.306 3.539 1.00 86.38 100 LEU A N 1
ATOM 791 C CA . LEU A 1 100 ? 6.222 -0.289 3.138 1.00 86.38 100 LEU A CA 1
ATOM 792 C C . LEU A 1 100 ? 6.430 -1.622 2.431 1.00 86.38 100 LEU A C 1
ATOM 794 O O . LEU A 1 100 ? 5.745 -2.586 2.756 1.00 86.38 100 LEU A O 1
ATOM 798 N N . LEU A 1 101 ? 7.354 -1.641 1.471 1.00 86.44 101 LEU A N 1
ATOM 799 C CA . LEU A 1 101 ? 7.717 -2.827 0.714 1.00 86.44 101 LEU A CA 1
ATOM 800 C C . LEU A 1 101 ? 8.140 -3.926 1.672 1.00 86.44 101 LEU A C 1
ATOM 802 O O . LEU A 1 101 ? 7.521 -4.973 1.631 1.00 86.44 101 LEU A O 1
ATOM 806 N N . ASP A 1 102 ? 9.045 -3.637 2.608 1.00 87.25 102 ASP A N 1
ATOM 807 C CA . ASP A 1 102 ? 9.482 -4.572 3.649 1.00 87.25 102 ASP A CA 1
ATOM 808 C C . ASP A 1 102 ? 8.297 -5.232 4.381 1.00 87.25 102 ASP A C 1
ATOM 810 O O . ASP A 1 102 ? 8.191 -6.457 4.429 1.00 87.25 102 ASP A O 1
ATOM 814 N N . ARG A 1 103 ? 7.320 -4.431 4.832 1.00 86.25 103 ARG A N 1
ATOM 815 C CA . ARG A 1 103 ? 6.102 -4.931 5.498 1.00 86.25 103 ARG A CA 1
ATOM 816 C C . ARG A 1 103 ? 5.222 -5.774 4.581 1.00 86.25 103 ARG A C 1
ATOM 818 O O . ARG A 1 103 ? 4.701 -6.799 5.004 1.00 86.25 103 ARG A O 1
ATOM 825 N N . VAL A 1 104 ? 5.008 -5.340 3.342 1.00 82.25 104 VAL A N 1
ATOM 826 C CA . VAL A 1 104 ? 4.171 -6.081 2.388 1.00 82.25 104 VAL A CA 1
ATOM 827 C C . VAL A 1 104 ? 4.861 -7.381 1.976 1.00 82.25 104 VAL A C 1
ATOM 829 O O . VAL A 1 104 ? 4.185 -8.396 1.864 1.00 82.25 104 VAL A O 1
ATOM 832 N N . THR A 1 105 ? 6.186 -7.378 1.815 1.00 84.38 105 THR A N 1
ATOM 833 C CA . THR A 1 105 ? 6.963 -8.537 1.363 1.00 84.38 105 THR A CA 1
ATOM 834 C C . THR A 1 105 ? 7.281 -9.546 2.457 1.00 84.38 105 THR A C 1
ATOM 836 O O . THR A 1 105 ? 7.618 -10.683 2.145 1.00 84.38 105 THR A O 1
ATOM 839 N N . HIS A 1 106 ? 7.159 -9.173 3.734 1.00 82.25 106 HIS A N 1
ATOM 840 C CA . HIS A 1 106 ? 7.472 -10.068 4.849 1.00 82.25 106 HIS A CA 1
ATOM 841 C C . HIS A 1 106 ? 6.567 -11.316 4.890 1.00 82.25 106 HIS A C 1
ATOM 843 O O . HIS A 1 106 ? 7.033 -12.415 5.190 1.00 82.25 106 HIS A O 1
ATOM 849 N N . HIS A 1 107 ? 5.285 -11.164 4.542 1.00 79.94 107 HIS A N 1
ATOM 850 C CA . HIS A 1 107 ? 4.298 -12.250 4.508 1.00 79.94 107 HIS A CA 1
ATOM 851 C C . HIS A 1 107 ? 3.441 -12.196 3.234 1.00 79.94 107 HIS A C 1
ATOM 853 O O . HIS A 1 107 ? 2.212 -12.128 3.314 1.00 79.94 107 HIS A O 1
ATOM 859 N N . CYS A 1 108 ? 4.073 -12.207 2.057 1.00 83.88 108 CYS A N 1
ATOM 860 C CA . CYS A 1 108 ? 3.348 -12.281 0.788 1.00 83.88 108 CYS A CA 1
ATOM 861 C C . CYS A 1 108 ? 3.840 -13.393 -0.131 1.00 83.88 108 CYS A C 1
ATOM 863 O O . CYS A 1 108 ? 5.021 -13.732 -0.151 1.00 83.88 108 CYS A O 1
ATOM 865 N N . ASP A 1 109 ? 2.928 -13.839 -0.987 1.00 84.19 109 ASP A N 1
ATOM 866 C CA . ASP A 1 109 ? 3.254 -14.560 -2.206 1.00 84.19 109 ASP A CA 1
ATOM 867 C C . ASP A 1 109 ? 3.290 -13.561 -3.368 1.00 84.19 109 ASP A C 1
ATOM 869 O O . ASP A 1 109 ? 2.292 -12.896 -3.665 1.00 84.19 109 ASP A O 1
ATOM 873 N N . ILE A 1 110 ? 4.446 -13.437 -4.022 1.00 83.62 110 ILE A N 1
ATOM 874 C CA . ILE A 1 110 ? 4.609 -12.580 -5.200 1.00 83.62 110 ILE A CA 1
ATOM 875 C C . ILE A 1 110 ? 4.272 -13.415 -6.432 1.00 83.62 110 ILE A C 1
ATOM 877 O O . ILE A 1 110 ? 4.946 -14.399 -6.733 1.00 83.62 110 ILE A O 1
ATOM 881 N N . ILE A 1 111 ? 3.223 -13.014 -7.149 1.00 83.31 111 ILE A N 1
ATOM 882 C CA . ILE A 1 111 ? 2.806 -13.657 -8.395 1.00 83.31 111 ILE A CA 1
ATOM 883 C C . ILE A 1 111 ? 3.112 -12.706 -9.545 1.00 83.31 111 ILE A C 1
ATOM 885 O O . ILE A 1 111 ? 2.414 -11.713 -9.750 1.00 83.31 111 ILE A O 1
ATOM 889 N N . GLU A 1 112 ? 4.145 -13.029 -10.315 1.00 78.31 112 GLU A N 1
ATOM 890 C CA . GLU A 1 112 ? 4.468 -12.305 -11.540 1.00 78.31 112 GLU A CA 1
ATOM 891 C C . GLU A 1 112 ? 3.580 -12.804 -12.682 1.00 78.31 112 GLU A C 1
ATOM 893 O O . GLU A 1 112 ? 3.787 -13.867 -13.270 1.00 78.31 112 GLU A O 1
ATOM 898 N N . THR A 1 113 ? 2.546 -12.029 -13.001 1.00 69.50 113 THR A N 1
ATOM 899 C CA . THR A 1 113 ? 1.768 -12.232 -14.222 1.00 69.50 113 THR A CA 1
ATOM 900 C C . THR A 1 113 ? 2.588 -11.673 -15.380 1.00 69.50 113 THR A C 1
ATOM 902 O O . THR A 1 113 ? 2.731 -10.458 -15.482 1.00 69.50 113 THR A O 1
ATOM 905 N N . GLY A 1 114 ? 3.183 -12.541 -16.203 1.00 69.56 114 GLY A N 1
ATOM 906 C CA . GLY A 1 114 ? 4.044 -12.130 -17.319 1.00 69.56 114 GLY A CA 1
ATOM 907 C C . GLY A 1 114 ? 3.384 -11.168 -18.324 1.00 69.56 114 GLY A C 1
ATOM 908 O O . GLY A 1 114 ? 2.218 -10.800 -18.213 1.00 69.56 114 GLY A O 1
ATOM 909 N N . ASN A 1 115 ? 4.127 -10.788 -19.366 1.00 63.78 115 ASN A N 1
ATOM 910 C CA . ASN A 1 115 ? 3.728 -9.733 -20.316 1.00 63.78 115 ASN A CA 1
ATOM 911 C C . ASN A 1 115 ? 2.575 -10.083 -21.281 1.00 63.78 115 ASN A C 1
ATOM 913 O O . ASN A 1 115 ? 2.159 -9.238 -22.079 1.00 63.78 115 ASN A O 1
ATOM 917 N N . ASP A 1 116 ? 2.046 -11.304 -21.230 1.00 61.66 116 ASP A N 1
ATOM 918 C CA . ASP A 1 116 ? 0.957 -11.740 -22.101 1.00 61.66 116 ASP A CA 1
ATOM 919 C C . ASP A 1 116 ? -0.365 -11.093 -21.679 1.00 61.66 116 ASP A C 1
ATOM 921 O O . ASP A 1 116 ? -1.107 -11.581 -20.822 1.00 61.66 116 ASP A O 1
ATOM 925 N N . SER A 1 117 ? -0.697 -9.979 -22.326 1.00 58.22 117 SER A N 1
ATOM 926 C CA . SER A 1 117 ? -1.977 -9.316 -22.121 1.00 58.22 117 SER A CA 1
ATOM 927 C C . SER A 1 117 ? -3.120 -10.180 -22.656 1.00 58.22 117 SER A C 1
ATOM 929 O O . SER A 1 117 ? -3.412 -10.245 -23.853 1.00 58.22 117 SER A O 1
ATOM 931 N N . TRP A 1 118 ? -3.837 -10.796 -21.720 1.00 61.09 118 TRP A N 1
ATOM 932 C CA . TRP A 1 118 ? -5.062 -11.552 -21.977 1.00 61.09 118 TRP A CA 1
ATOM 933 C C . TRP A 1 118 ? -6.148 -10.732 -22.693 1.00 61.09 118 TRP A C 1
ATOM 935 O O . TRP A 1 118 ? -6.989 -11.292 -23.394 1.00 61.09 118 TRP A O 1
ATOM 945 N N . ARG A 1 119 ? -6.108 -9.394 -22.579 1.00 60.75 119 ARG A N 1
ATOM 946 C CA . ARG A 1 119 ? -7.032 -8.489 -23.283 1.00 60.75 119 ARG A CA 1
ATOM 947 C C . ARG A 1 119 ? -6.836 -8.516 -24.799 1.00 60.75 119 ARG A C 1
ATOM 949 O O . ARG A 1 119 ? -7.810 -8.329 -25.520 1.00 60.75 119 ARG A O 1
ATOM 956 N N . PHE A 1 120 ? -5.607 -8.743 -25.270 1.00 59.09 120 PHE A N 1
ATOM 957 C CA . PHE A 1 120 ? -5.320 -8.868 -26.701 1.00 59.09 120 PHE A CA 1
ATOM 958 C C . PHE A 1 120 ? -5.633 -10.272 -27.225 1.00 59.09 120 PHE A C 1
ATOM 960 O O . PHE A 1 120 ? -6.184 -10.376 -28.311 1.00 59.09 120 PHE A O 1
ATOM 967 N N . LYS A 1 121 ? -5.411 -11.338 -26.437 1.00 56.72 121 LYS A N 1
ATOM 968 C CA . LYS A 1 121 ? -5.787 -12.715 -26.835 1.00 56.72 121 LYS A CA 1
ATOM 969 C C . LYS A 1 121 ? -7.291 -12.901 -27.077 1.00 56.72 121 LYS A C 1
ATOM 971 O O . LYS A 1 121 ? -7.669 -13.768 -27.851 1.00 56.72 121 LYS A O 1
ATOM 976 N N . ASN A 1 122 ? -8.146 -12.090 -26.449 1.00 55.53 122 ASN A N 1
ATOM 977 C CA . ASN A 1 122 ? -9.601 -12.141 -26.644 1.00 55.53 122 ASN A CA 1
ATOM 978 C C . ASN A 1 122 ? -10.126 -11.093 -27.648 1.00 55.53 122 ASN A C 1
ATOM 980 O O . ASN A 1 122 ? -11.338 -10.887 -27.751 1.00 55.53 122 ASN A O 1
ATOM 984 N N . ARG A 1 123 ? -9.237 -10.396 -28.364 1.00 48.91 123 ARG A N 1
ATOM 985 C CA . ARG A 1 123 ? -9.601 -9.528 -29.484 1.00 48.91 123 ARG A CA 1
ATOM 986 C C . ARG A 1 123 ? -9.228 -10.286 -30.761 1.00 48.91 123 ARG A C 1
ATOM 988 O O . ARG A 1 123 ? -8.103 -10.168 -31.217 1.00 48.91 123 ARG A O 1
ATOM 995 N N . SER A 1 124 ? -10.175 -11.131 -31.183 1.00 46.34 124 SER A N 1
ATOM 996 C CA . SER A 1 124 ? -10.338 -11.792 -32.496 1.00 46.34 124 SER A CA 1
ATOM 997 C C . SER A 1 124 ? -9.265 -11.528 -33.547 1.00 46.34 124 SER A C 1
ATOM 999 O O . SER A 1 124 ? -9.131 -10.337 -33.916 1.00 46.34 124 SER A O 1
#

pLDDT: mean 72.75, std 15.64, range [26.84, 88.06]

Secondary structure (DSSP, 8-state):
-------------EE-THHHHHHHHHHHTT-TTHHHHHHTT-SEEEEEEETSS---HHHHHHHHHHHHHHTTTSEEEEEESS-GGGHHHHHS-HHHHHHHHHHHHHT-------S--HHHHT--

Organism: NCBI:txid120107

InterPro domains:
  IPR002611 IstB-like ATP-binding domain [PF01695] (17-124)
  IPR027417 P-loop containing nucleoside triphosphate hydrolase [G3DSA:3.40.50.300] (2-124)
  IPR027417 P-loop containing nucleoside triphosphate hydrolase [SSF52540] (29-113)

Nearest PDB structures (foldseek):
  5bq5-assembly3_C  TM=9.472E-01  e=1.998E-07  Geobacillus stearothermophilus
  8q4d-assembly1_O  TM=9.550E-01  e=4.483E-07  Geobacillus stearothermophilus
  8q3w-assembly1_A  TM=9.560E-01  e=7.846E-07  Geobacillus stearothermophilus
  2hcb-assembly1_B  TM=7.762E-01  e=4.184E-03  Aquifex aeolicus
  5x06-assembly1_F  TM=6.763E-01  e=4.177E-02  Escherichia coli O157:H7

Mean predicted aligned error: 10.26 Å

Radius of gyration: 16.61 Å; Cα contacts (8 Å, |Δi|>4): 121; chains: 1; bounding box: 34×49×52 Å

Foldseek 3Di:
DDDPPPPVQPPDDADDPCPLVVQVVCVVVVNHCPVLVVQLVHQEEEAEAQPPDADDLSSLVSVLVSLVSNQPRHHYHYYYPDDLVCVCRRNVHPVSSVVSCCRDVVDDDDDDPDPPPPVVVPPD

Solvent-accessible surface area (backbone atoms only — not comparable to full-atom values): 7668 Å² total; per-residue (Å²): 140,79,85,82,75,81,70,84,77,78,88,75,59,85,39,60,84,54,59,46,58,49,52,51,50,29,44,73,74,72,49,57,59,54,68,48,58,57,53,51,72,34,75,59,44,37,44,46,61,49,70,80,62,83,49,56,64,67,34,20,52,53,49,52,54,43,52,65,63,24,56,102,66,30,50,74,47,76,41,56,92,59,58,82,89,51,45,31,71,36,36,66,38,56,70,62,35,52,57,48,48,53,62,56,59,73,81,57,86,87,80,85,77,69,90,74,57,65,74,56,77,72,56,125

Sequence (124 aa):
MATIQKRKKAWRVQVRRKVVTRLEEETRIGKGGTLAAQLSRLDLIVLDELGYLPFARSGGQLLFHLISKLYERTSVIITTNLAFGEWPTVFGDPKMTTALLDRVTHHCDIIETGNDSWRFKNRS